Protein AF-A0A445C6A8-F1 (afdb_monomer_lite)

Radius of gyration: 11.68 Å; chains: 1; bounding box: 21×15×30 Å

pLDDT: mean 72.63, std 12.51, range [47.03, 88.75]

Structure (mmCIF, N/CA/C/O backbone):
data_AF-A0A445C6A8-F1
#
_entry.id   AF-A0A445C6A8-F1
#
loop_
_atom_site.group_PDB
_atom_site.id
_atom_site.type_symbol
_atom_site.label_atom_id
_atom_site.label_alt_id
_atom_site.label_comp_id
_atom_site.label_asym_id
_atom_site.label_entity_id
_atom_site.label_seq_id
_atom_site.pdbx_PDB_ins_code
_atom_site.Cartn_x
_atom_site.Cartn_y
_atom_site.Cartn_z
_atom_site.occupancy
_atom_site.B_iso_or_equiv
_atom_site.auth_seq_id
_atom_site.auth_comp_id
_atom_site.auth_asym_id
_atom_site.auth_atom_id
_atom_site.pdbx_PDB_model_num
ATOM 1 N N . MET A 1 1 ? -5.414 -7.688 -15.699 1.00 47.03 1 MET A N 1
ATOM 2 C CA . MET A 1 1 ? -4.149 -8.146 -15.091 1.00 47.03 1 MET A CA 1
ATOM 3 C C . MET A 1 1 ? -3.072 -7.905 -16.135 1.00 47.03 1 MET A C 1
ATOM 5 O O . MET A 1 1 ? -3.102 -8.567 -17.161 1.00 47.03 1 MET A O 1
ATOM 9 N N . ILE A 1 2 ? -2.267 -6.851 -15.983 1.00 52.94 2 ILE A N 1
ATOM 10 C CA . ILE A 1 2 ? -1.216 -6.520 -16.958 1.00 52.94 2 ILE A CA 1
ATOM 11 C C . ILE A 1 2 ? -0.013 -7.420 -16.621 1.00 52.94 2 ILE A C 1
ATOM 13 O O . ILE A 1 2 ? 0.376 -7.432 -15.450 1.00 52.94 2 ILE A O 1
ATOM 17 N N . PRO A 1 3 ? 0.536 -8.203 -17.568 1.00 52.75 3 PRO A N 1
ATOM 18 C CA . PRO A 1 3 ? 1.751 -8.972 -17.329 1.00 52.75 3 PRO A CA 1
ATOM 19 C C . PRO A 1 3 ? 2.886 -8.003 -17.000 1.00 52.75 3 PRO A C 1
ATOM 21 O O . PRO A 1 3 ? 2.978 -6.920 -17.575 1.00 52.75 3 PRO A O 1
ATOM 24 N N . TRP A 1 4 ? 3.693 -8.369 -16.009 1.00 58.66 4 TRP A N 1
ATOM 25 C CA . TRP A 1 4 ? 4.759 -7.545 -15.453 1.00 58.66 4 TRP A CA 1
ATOM 26 C C . TRP A 1 4 ? 5.916 -7.453 -16.455 1.00 58.66 4 TRP A C 1
ATOM 28 O O . TRP A 1 4 ? 6.932 -8.133 -16.348 1.00 58.66 4 TRP A O 1
ATOM 38 N N . ASP A 1 5 ? 5.705 -6.649 -17.490 1.00 58.97 5 ASP A N 1
ATOM 39 C CA . ASP A 1 5 ? 6.617 -6.453 -18.604 1.00 58.97 5 ASP A CA 1
ATOM 40 C C . ASP A 1 5 ? 7.582 -5.318 -18.247 1.00 58.97 5 ASP A C 1
ATOM 42 O O . ASP A 1 5 ? 7.284 -4.129 -18.382 1.00 58.97 5 ASP A O 1
ATOM 46 N N . GLY A 1 6 ? 8.732 -5.700 -17.700 1.00 53.66 6 GLY A N 1
ATOM 47 C CA . GLY A 1 6 ? 9.882 -4.817 -17.584 1.00 53.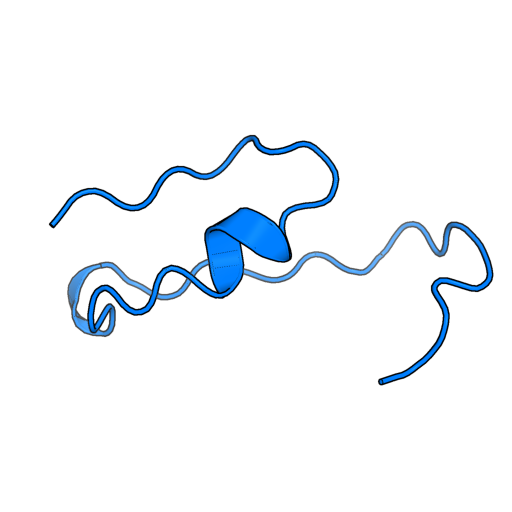66 6 GLY A CA 1
ATOM 48 C C . GLY A 1 6 ? 9.896 -3.930 -16.340 1.00 53.66 6 GLY A C 1
ATOM 49 O O . GLY A 1 6 ? 9.029 -3.094 -16.092 1.00 53.66 6 GLY A O 1
ATOM 50 N N . CYS A 1 7 ? 10.976 -4.080 -15.579 1.00 63.44 7 CYS A N 1
ATOM 51 C CA . CYS A 1 7 ? 11.443 -3.157 -14.555 1.00 63.44 7 CYS A CA 1
ATOM 52 C C . CYS A 1 7 ? 11.375 -1.692 -15.045 1.00 63.44 7 CYS A C 1
ATOM 54 O O . CYS A 1 7 ? 12.295 -1.189 -15.687 1.00 63.44 7 CYS A O 1
ATOM 56 N N . LYS A 1 8 ? 10.285 -0.980 -14.733 1.00 52.84 8 LYS A N 1
ATOM 57 C CA . LYS A 1 8 ? 10.239 0.486 -14.755 1.00 52.84 8 LYS A CA 1
ATOM 58 C C . LYS A 1 8 ? 10.424 0.959 -13.325 1.00 52.84 8 LYS A C 1
ATOM 60 O O . LYS A 1 8 ? 9.461 1.097 -12.573 1.00 52.84 8 LYS A O 1
ATOM 65 N N . ALA A 1 9 ? 11.679 1.175 -12.947 1.00 53.31 9 ALA A N 1
ATOM 66 C CA . ALA A 1 9 ? 12.076 1.834 -11.710 1.00 53.31 9 ALA A CA 1
ATOM 67 C C . ALA A 1 9 ? 11.360 3.197 -11.577 1.00 53.31 9 ALA A C 1
ATOM 69 O O . ALA A 1 9 ? 11.847 4.197 -12.097 1.00 53.31 9 ALA A O 1
ATOM 70 N N . LYS A 1 10 ? 10.153 3.199 -10.981 1.00 55.44 10 LYS A N 1
ATOM 71 C CA . LYS A 1 10 ? 9.340 4.354 -10.525 1.00 55.44 10 LYS A CA 1
ATOM 72 C C . LYS A 1 10 ? 7.923 3.994 -10.040 1.00 55.44 10 LYS A C 1
ATOM 74 O O 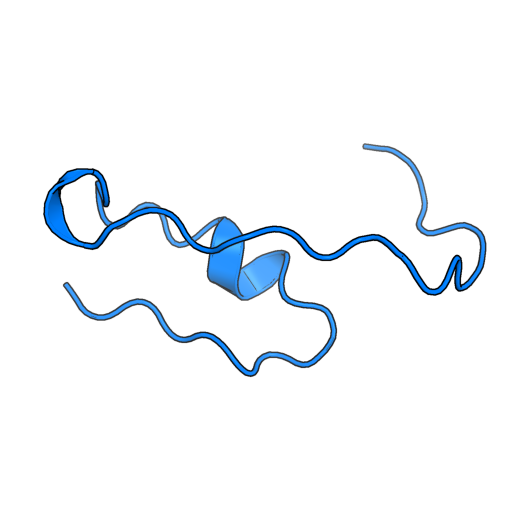. LYS A 1 10 ? 7.170 4.905 -9.714 1.00 55.44 10 LYS A O 1
ATOM 79 N N . GLN A 1 11 ? 7.525 2.720 -9.948 1.00 59.31 11 GLN A N 1
ATOM 80 C CA . GLN A 1 11 ? 6.265 2.363 -9.273 1.00 59.31 11 GLN A CA 1
ATOM 81 C C . GLN A 1 11 ? 6.468 2.303 -7.754 1.00 59.31 11 GLN A C 1
ATOM 83 O O . GLN A 1 11 ? 6.538 1.234 -7.159 1.00 59.31 11 GLN A O 1
ATOM 88 N N . ILE A 1 12 ? 6.595 3.473 -7.125 1.00 59.03 12 ILE A N 1
ATOM 89 C CA . ILE A 1 12 ? 6.463 3.590 -5.671 1.00 59.03 12 ILE A CA 1
ATOM 90 C C . ILE A 1 12 ? 4.964 3.680 -5.391 1.00 59.03 12 ILE A C 1
ATOM 92 O O . ILE A 1 12 ? 4.365 4.748 -5.492 1.00 59.03 12 ILE A O 1
ATOM 96 N N . ALA A 1 13 ? 4.338 2.544 -5.094 1.00 63.06 13 ALA A N 1
ATOM 97 C CA . ALA A 1 13 ? 3.029 2.558 -4.459 1.00 63.06 13 ALA A CA 1
ATOM 98 C C . ALA A 1 13 ? 3.236 2.934 -2.986 1.00 63.06 13 ALA A C 1
ATOM 100 O O . ALA A 1 13 ? 3.977 2.258 -2.273 1.00 63.06 13 ALA A O 1
ATOM 101 N N . SER A 1 14 ? 2.615 4.024 -2.529 1.00 69.38 14 SER A N 1
ATOM 102 C CA . SER A 1 14 ? 2.576 4.321 -1.096 1.00 69.38 14 SER A CA 1
ATOM 103 C C . SER A 1 14 ? 1.623 3.342 -0.430 1.00 69.38 14 SER A C 1
ATOM 105 O O . SER A 1 14 ? 0.499 3.153 -0.902 1.00 69.38 14 SER A O 1
ATOM 107 N N . ALA A 1 15 ? 2.044 2.753 0.687 1.00 71.81 15 ALA A N 1
ATOM 108 C CA . ALA A 1 15 ? 1.105 2.067 1.558 1.00 71.81 15 ALA A CA 1
ATOM 109 C C . ALA A 1 15 ? 0.013 3.063 2.016 1.00 71.81 15 ALA A C 1
ATOM 111 O O . ALA A 1 15 ? 0.321 4.249 2.210 1.00 71.81 15 ALA A O 1
ATOM 112 N N . PRO A 1 16 ? -1.250 2.617 2.163 1.00 76.06 16 PRO A N 1
ATOM 113 C CA . PRO A 1 16 ? -2.294 3.430 2.778 1.00 76.06 16 PRO A CA 1
ATOM 114 C C . PRO A 1 16 ? -1.930 3.753 4.233 1.00 76.06 16 PRO A C 1
ATOM 116 O O . PRO A 1 16 ? -1.121 3.059 4.856 1.00 76.06 16 PRO A O 1
ATOM 119 N N . ARG A 1 17 ? -2.529 4.812 4.788 1.00 80.12 17 ARG A N 1
ATOM 120 C CA . ARG A 1 17 ? -2.422 5.100 6.225 1.00 80.12 17 ARG A CA 1
ATOM 121 C C . ARG A 1 17 ? -3.092 3.960 6.993 1.00 80.12 17 ARG A C 1
ATOM 123 O O . ARG A 1 17 ? -4.034 3.344 6.501 1.00 80.12 17 ARG A O 1
ATOM 130 N N . THR A 1 18 ? -2.603 3.657 8.190 1.00 81.62 18 THR A N 1
ATOM 131 C CA . THR A 1 18 ? -3.119 2.543 9.004 1.00 81.62 18 THR A CA 1
ATOM 132 C C . THR A 1 18 ? -4.597 2.704 9.352 1.00 81.62 18 THR A C 1
ATOM 134 O O . THR A 1 18 ? -5.295 1.709 9.475 1.00 81.62 18 THR A O 1
ATOM 137 N N . GLU A 1 19 ? -5.075 3.943 9.451 1.00 85.88 19 GLU A N 1
ATOM 138 C CA . GLU A 1 19 ? -6.475 4.291 9.725 1.00 85.88 19 GLU A CA 1
ATOM 139 C C . GLU A 1 19 ? -7.413 3.939 8.555 1.00 85.88 19 GLU A C 1
ATOM 141 O O . GLU A 1 19 ? -8.545 3.524 8.778 1.00 85.88 19 GLU A O 1
ATOM 146 N N . ASP A 1 20 ? -6.923 4.031 7.313 1.00 83.12 20 ASP A N 1
ATOM 147 C CA . ASP A 1 20 ? -7.661 3.675 6.090 1.00 83.12 20 ASP A CA 1
ATOM 148 C C . ASP A 1 20 ? -7.503 2.185 5.720 1.00 83.12 20 ASP A C 1
ATOM 150 O O . ASP A 1 20 ? -8.057 1.697 4.727 1.00 83.12 20 ASP A O 1
ATOM 154 N N . CYS A 1 21 ? -6.697 1.438 6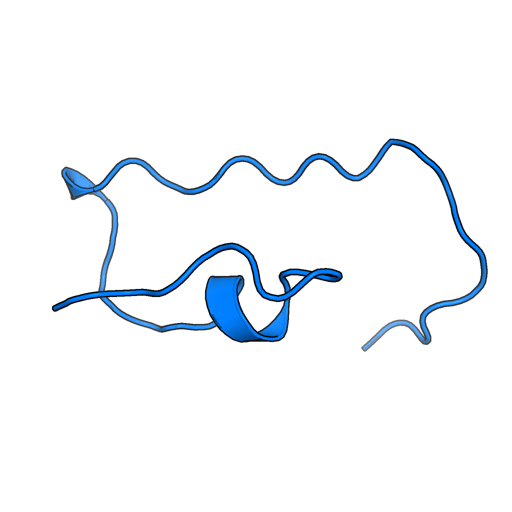.481 1.00 86.31 21 CYS A N 1
ATOM 155 C CA . CYS A 1 21 ? -6.387 0.048 6.188 1.00 86.31 21 CYS A CA 1
ATOM 156 C C . CYS A 1 21 ? -7.527 -0.879 6.630 1.00 86.31 21 CYS A C 1
ATOM 158 O O . CYS A 1 21 ? -7.723 -1.137 7.811 1.00 86.31 21 CYS A O 1
ATOM 160 N N . VAL A 1 22 ? -8.219 -1.483 5.663 1.00 88.38 22 VAL A N 1
ATOM 161 C CA . VAL A 1 22 ? -9.276 -2.485 5.917 1.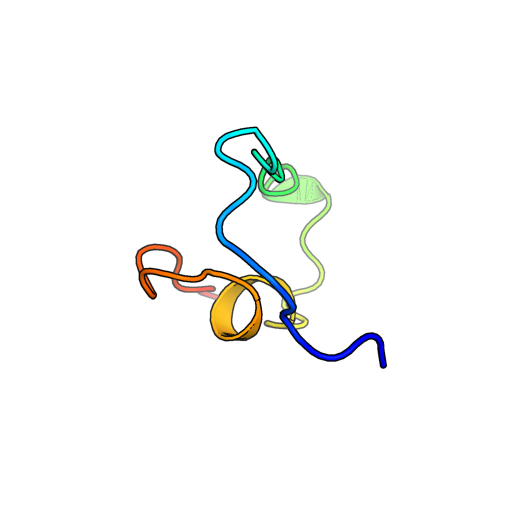00 88.38 22 VAL A CA 1
ATOM 162 C C . VAL A 1 22 ? -8.749 -3.924 6.056 1.00 88.38 22 VAL A C 1
ATOM 164 O O . VAL A 1 22 ? -9.520 -4.879 5.999 1.00 88.38 22 VAL A O 1
ATOM 167 N N . GLY A 1 23 ? -7.428 -4.120 6.149 1.00 87.81 23 GLY A N 1
ATOM 168 C CA . GLY A 1 23 ? -6.828 -5.449 6.338 1.00 87.81 23 GLY A CA 1
ATOM 169 C C . GLY A 1 23 ? -6.933 -6.394 5.131 1.00 87.81 23 GLY A C 1
ATOM 170 O O . GLY A 1 23 ? -6.853 -7.609 5.278 1.00 87.81 23 GLY A O 1
ATOM 171 N N . CYS A 1 24 ? -7.107 -5.866 3.916 1.00 88.75 24 CYS A N 1
ATOM 172 C CA . CYS A 1 24 ? -7.377 -6.677 2.723 1.00 88.75 24 CYS A CA 1
ATOM 173 C C . CYS A 1 24 ? -6.180 -7.481 2.181 1.00 88.75 24 CYS A C 1
ATOM 175 O O . CYS A 1 24 ? -6.373 -8.340 1.321 1.00 88.75 24 CYS A O 1
ATOM 177 N N . LYS A 1 25 ? -4.958 -7.166 2.629 1.00 86.44 25 LYS A N 1
ATOM 178 C CA . LYS A 1 25 ? -3.678 -7.795 2.240 1.00 86.44 25 LYS A CA 1
ATOM 179 C C . LYS A 1 25 ? -3.287 -7.717 0.758 1.00 86.44 25 LYS A C 1
ATOM 181 O O . LYS A 1 25 ? -2.264 -8.263 0.371 1.00 86.44 25 LYS A O 1
ATOM 186 N N . ARG A 1 26 ? -4.021 -6.987 -0.093 1.00 83.69 26 ARG A N 1
ATOM 187 C CA . ARG A 1 26 ? -3.660 -6.848 -1.524 1.00 83.69 26 ARG A CA 1
ATOM 188 C C . ARG A 1 26 ? -2.299 -6.177 -1.733 1.00 83.69 26 ARG A C 1
ATOM 190 O O . ARG A 1 26 ? -1.609 -6.489 -2.694 1.00 83.69 26 ARG A O 1
ATOM 197 N N . CYS A 1 27 ? -1.918 -5.273 -0.836 1.00 84.19 27 CYS A N 1
ATOM 198 C CA . CYS A 1 27 ? -0.621 -4.607 -0.866 1.00 84.19 27 CYS A CA 1
ATOM 199 C C . CYS A 1 27 ? 0.556 -5.534 -0.510 1.00 84.19 27 CYS A C 1
ATOM 201 O O . CYS A 1 27 ? 1.661 -5.257 -0.959 1.00 84.19 27 CYS A O 1
ATOM 203 N N . GLU A 1 28 ? 0.322 -6.626 0.229 1.00 84.25 28 GLU A N 1
ATOM 204 C CA . GLU A 1 28 ? 1.336 -7.641 0.562 1.00 84.25 28 GLU A CA 1
ATOM 205 C C . GLU A 1 28 ? 1.757 -8.386 -0.714 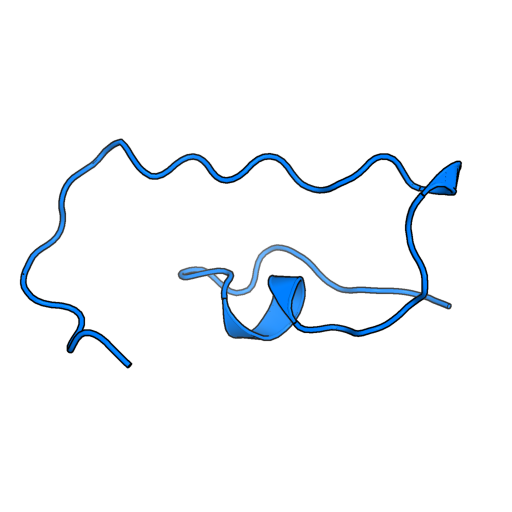1.00 84.25 28 GLU A C 1
ATOM 207 O O . GLU A 1 28 ? 2.902 -8.282 -1.135 1.00 84.25 28 GLU A O 1
ATOM 212 N N . SER A 1 29 ? 0.806 -8.983 -1.447 1.00 82.62 29 SER A N 1
ATOM 213 C CA . SER A 1 29 ? 1.096 -9.695 -2.708 1.00 82.62 29 SER A CA 1
ATOM 214 C C . SER A 1 29 ? 1.549 -8.789 -3.858 1.00 82.62 29 SER A C 1
ATOM 216 O O . SER A 1 29 ? 2.175 -9.255 -4.806 1.00 82.62 29 SER A O 1
ATOM 218 N N . ALA A 1 30 ? 1.190 -7.505 -3.815 1.00 79.75 30 ALA A N 1
ATOM 219 C CA . ALA A 1 30 ? 1.635 -6.524 -4.800 1.00 79.75 30 ALA A CA 1
ATOM 220 C C . ALA A 1 30 ? 3.044 -5.985 -4.503 1.00 79.75 30 ALA A C 1
ATOM 222 O O . ALA A 1 30 ? 3.635 -5.344 -5.374 1.00 79.75 30 ALA A O 1
ATOM 223 N N . CYS A 1 31 ? 3.574 -6.197 -3.291 1.00 79.38 31 CYS A N 1
ATOM 224 C CA . CYS A 1 31 ? 4.900 -5.728 -2.926 1.00 79.38 31 CYS A CA 1
ATOM 225 C C . CYS A 1 31 ? 5.952 -6.585 -3.645 1.00 79.38 31 CYS A C 1
ATOM 227 O O . CYS A 1 31 ? 6.099 -7.766 -3.339 1.00 79.38 31 CYS A O 1
ATOM 229 N N . PRO A 1 32 ? 6.736 -6.014 -4.573 1.00 76.06 32 PRO A N 1
ATOM 230 C CA . PRO A 1 32 ? 7.637 -6.793 -5.420 1.00 76.06 32 PRO A CA 1
ATOM 231 C C . PRO A 1 32 ? 8.802 -7.432 -4.658 1.00 76.06 32 PRO A C 1
ATOM 233 O O . PRO A 1 32 ? 9.447 -8.344 -5.160 1.00 76.06 32 PRO A O 1
ATOM 236 N N . THR A 1 33 ? 9.086 -6.920 -3.464 1.00 76.69 33 THR A N 1
ATOM 237 C CA . THR A 1 33 ? 10.162 -7.374 -2.582 1.00 76.69 33 THR A CA 1
ATOM 238 C C . THR A 1 33 ? 9.627 -7.967 -1.274 1.00 76.69 33 THR A C 1
ATOM 240 O O . THR A 1 33 ? 10.417 -8.177 -0.359 1.00 76.69 33 THR A O 1
ATOM 243 N N . ASP A 1 34 ? 8.307 -8.170 -1.159 1.00 76.88 34 ASP A N 1
ATOM 244 C CA . ASP A 1 34 ? 7.651 -8.743 0.031 1.00 76.88 34 ASP A CA 1
ATOM 245 C C . ASP A 1 34 ? 7.996 -8.025 1.361 1.00 76.88 34 ASP A C 1
ATOM 247 O O . ASP A 1 34 ? 7.980 -8.598 2.442 1.00 76.88 34 ASP A O 1
ATOM 251 N N . PHE A 1 35 ? 8.349 -6.734 1.305 1.00 78.12 35 PHE A N 1
ATOM 252 C CA . PHE A 1 35 ? 8.823 -5.985 2.482 1.00 78.12 35 PHE A CA 1
ATOM 253 C C . PHE A 1 35 ? 7.681 -5.471 3.372 1.00 78.12 35 PHE A C 1
ATOM 255 O O . PHE A 1 35 ? 7.900 -5.006 4.491 1.00 78.12 35 PHE A O 1
ATOM 262 N N . LEU A 1 36 ? 6.450 -5.516 2.869 1.00 79.00 36 LEU A N 1
ATOM 263 C CA . LEU A 1 36 ? 5.261 -5.079 3.582 1.00 79.00 36 LEU A CA 1
ATOM 264 C C . LEU A 1 36 ? 4.501 -6.299 4.096 1.00 79.00 36 LEU A C 1
ATOM 266 O O . LEU A 1 36 ? 4.110 -7.139 3.298 1.00 79.00 36 LEU A O 1
ATOM 270 N N . SER A 1 37 ? 4.206 -6.334 5.395 1.00 81.06 37 SER A N 1
ATOM 271 C CA . SER A 1 37 ? 3.302 -7.324 5.984 1.00 81.06 37 SER A CA 1
ATOM 272 C C . SER A 1 37 ? 2.123 -6.631 6.657 1.00 81.06 37 SER A C 1
ATOM 274 O O . SER A 1 37 ? 2.305 -5.679 7.425 1.00 81.06 37 SER A O 1
ATOM 276 N N . VAL A 1 38 ? 0.907 -7.096 6.366 1.00 83.75 38 VAL A N 1
ATOM 277 C CA . VAL A 1 38 ? -0.313 -6.542 6.967 1.00 83.75 38 VAL A CA 1
ATOM 278 C C . VAL A 1 38 ? -0.623 -7.272 8.271 1.00 83.75 38 VAL A C 1
ATOM 280 O O . VAL A 1 38 ? -0.920 -8.467 8.273 1.00 83.75 38 VAL A O 1
ATOM 283 N N . ARG A 1 39 ? -0.611 -6.529 9.382 1.00 74.75 39 ARG A N 1
ATOM 284 C CA . ARG A 1 39 ? -1.069 -6.993 10.699 1.00 74.75 39 ARG A CA 1
ATOM 285 C C . ARG A 1 39 ? -2.443 -6.390 10.987 1.00 74.75 39 ARG A C 1
ATOM 287 O O . ARG A 1 39 ? -2.605 -5.181 10.838 1.00 74.75 39 ARG A O 1
ATOM 294 N N . VAL A 1 40 ? -3.402 -7.247 11.330 1.00 68.88 40 VAL A N 1
ATOM 295 C CA . VAL A 1 40 ? -4.762 -6.881 11.764 1.00 68.88 40 VAL A CA 1
ATOM 296 C C . VAL A 1 40 ? -4.868 -6.951 13.276 1.00 68.88 40 VAL A C 1
ATOM 298 O O . VAL A 1 40 ? -4.154 -7.800 13.857 1.00 68.88 40 VAL A O 1
#

Foldseek 3Di:
DDPPPDDPPPPPDDDDDPVPDPQPCPVQVVPPVSPDDGDD

Sequence (40 aa):
MIPWDGCKAKQIASAPRTEDCVGCKRCESACPTDFLSVRV

Secondary structure (DSSP, 8-state):
-----S--TT--PPPPPGGG-----HHHHH-TT-------

Organism: Arachis hypogaea (NCBI:txid3818)

InterPro domains:
  IPR017896 4Fe-4S ferredoxin-type, iron-sulphur binding domain [PF00037] (18-36)
  IPR017896 4Fe-4S ferredoxin-type, iron-sulphur binding domain [PS51379] (12-40)
  IPR017900 4Fe-4S ferredoxin, iron-sulphur binding, conserved site [PS00198] (21-32)
  IPR0501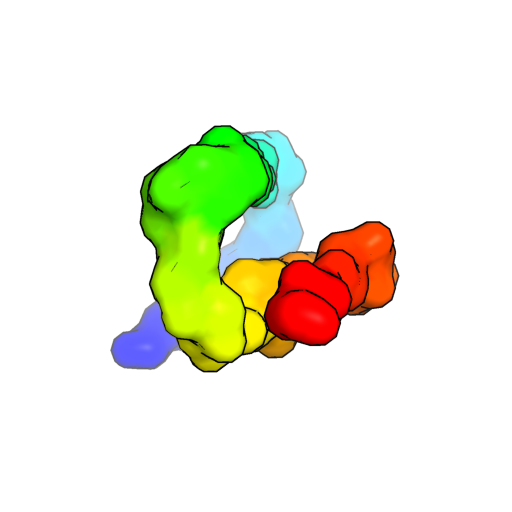57 Photosystem I iron-sulfur center [PTHR24960] (4-39)